Protein 9LXG (pdb70)

Nearest PDB structures (foldseek):
  4p3w-assembly2_B  TM=9.811E-01  e=7.006E-18  Homo sapiens
  2w0p-assembly1_A  TM=9.827E-01  e=1.745E-17  Homo sapiens
  4p3w-assembly5_D  TM=9.848E-01  e=2.227E-17  Homo sapiens
  4p3w-assembly4_F  TM=9.774E-01  e=3.850E-17  Homo sapiens
  2j3s-assembly1_A  TM=9.435E-01  e=1.236E-15  Homo sapiens

Solvent-accessible surface area: 6160 Å² total; per-residue (Å²): 222,36,33,2,120,94,2,127,22,19,23,92,0,15,112,183,10,68,7,35,65,92,7,102,3,24,0,85,7,136,116,30,21,46,20,18,0,12,0,9,1,50,0,45,22,112,4,105,25,64,45,90,80,62,211,111,40,4,2,2,1,28,2,32,2,125,88,49,28,95,0,62,0,16,0,60,3,81,125,67,82,3,65,116,11,72,27,95,0,70,8,57,74,78,94,123,127,131,73,119,15,113,53,71,50,141,2,174,160

Sequence (109 aa):
MGGAHKVRAGGPGLERAEAGVPAEFSIWTREAGAGGLAIAVEGPSKAEISFEDRKDGSCGVAYVVQEPGDYEVSVKFNEEHIPDSPFVVPVASPSGARIKAINTFFAKN

GO terms:
  GO:0005515 protein binding (F, IPI)
  GO:0016479 negative regulation of transcription by RNA polymerase I (P, IDA)
  GO:0005730 nucleolus (C, IMP)
  GO:0043066 negative regulation of apoptotic process (P, IMP)
  GO:1900026 positive regulation of substrate adhesion-dependent cell spreading (P, IMP)
  GO:2001046 positive regulation of integrin-mediated signaling pathway (P, IMP)
  GO:0090042 tubulin deacetylation (P, IMP)
  GO:0031523 Myb complex (C, IDA)
  GO:0090307 mitotic spindle assembly (P, IDA)
  GO:0005911 ce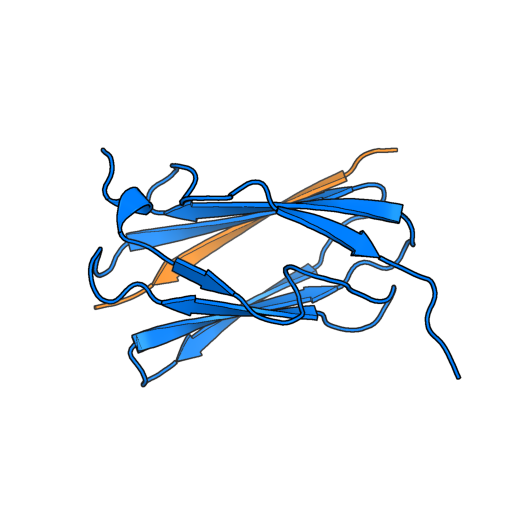ll-cell junction (C, IDA)
  GO:0044319 wound healing, spreading of cells (P, IDA)
  GO:0030334 regulation of cell migration (P, IDA)
  GO:0060271 cilium assembly (P, IMP)
  GO:0051020 GTPase binding (F, IPI)
  GO:0001664 G protein-coupled receptor binding (F, IPI)
  GO:0019900 kinase binding (F, IPI)
  GO:0005737 cytoplasm (C, IDA)
  GO:0005576 extracellular region (C, TAS)
  GO:0005829 cytosol (C, TAS)
  GO:0051015 actin filament binding (F, IDA)

Secondary structure (DS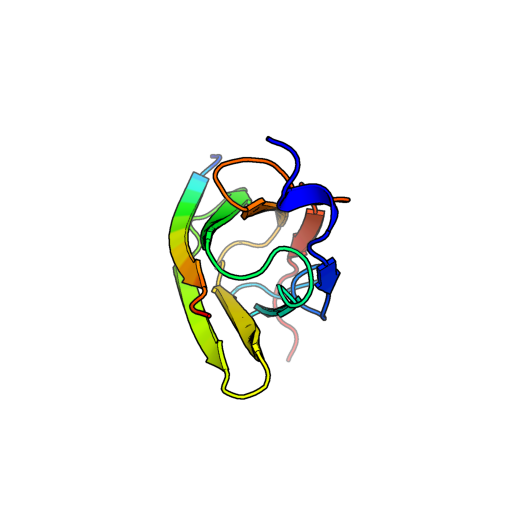SP, 8-state):
--GGGG-EEESGGGT-EETTS-EEEEEE-TTT-SEEEEEEEEESS--EEEEEE-TTSEEEEEEE--S-EEEEEEEEETTEEPTTPSEEEEEE----/--EEEEEEEEE--

Foldseek 3Di:
DCLLQVKDKDDQLLEEAAAQDKRKIKIASVRSPDFDKDKDKDWDFDKDWDWACDPVRMIMIIIHHHDFDKIFMFIDGNRHGYPPPRRIYGYHHDDD/DDDDDDDDDDDDD

B-factor: mean 38.53, std 17.65, range [14.25, 105.99]

Structure (mmCIF, N/CA/C/O backbone):
data_9LXG
#
_entry.id   9LXG
#
_cell.length_a   78.040
_cell.length_b   78.040
_cell.length_c   32.360
_cell.angle_alpha   90.000
_cell.angle_beta   90.000
_cell.angle_gamma   120.000
#
_symmetry.space_group_name_H-M   'P 31 1 2'
#
loop_
_entity.id
_entity.type
_entity.pdbx_description
1 polymer Filamin-A
2 polymer 'La-related protein 4'
3 water water
#
loop_
_atom_site.group_PDB
_atom_site.id
_atom_site.type_symbol
_atom_site.label_atom_id
_atom_site.label_alt_id
_atom_site.label_comp_id
_atom_site.label_asym_id
_atom_site.label_entity_id
_atom_site.label_seq_id
_atom_site.pdbx_PDB_ins_code
_atom_site.Cartn_x
_atom_site.Cartn_y
_atom_site.Cartn_z
_atom_site.occupancy
_atom_site.B_iso_or_equiv
_atom_site.auth_seq_id
_atom_site.auth_comp_id
_atom_site.auth_asym_id
_atom_site.auth_atom_id
_atom_site.pdbx_PDB_model_num
ATOM 1 N N . MET A 1 1 ? -24.67000 11.76200 -5.26300 1.000 48.47676 0 MET A N 1
ATOM 2 C CA . MET A 1 1 ? -24.89100 12.60300 -4.09100 1.000 50.70971 0 MET A CA 1
ATOM 3 C C . MET A 1 1 ? -24.59000 11.80400 -2.85700 1.000 47.12825 0 MET A C 1
ATOM 4 O O . MET A 1 1 ? -24.94000 10.63100 -2.77300 1.000 45.61493 0 MET A O 1
ATOM 9 N N . GLY A 1 2 ? -23.94900 12.43800 -1.88700 1.000 43.00421 1 GLY A N 1
ATOM 10 C CA . GLY A 1 2 ? -23.62300 11.75200 -0.66400 1.000 37.46951 1 GLY A CA 1
ATOM 11 C C . GLY A 1 2 ? -22.29000 11.05600 -0.67400 1.000 37.99498 1 GLY A C 1
ATOM 12 O O . GLY A 1 2 ? -21.98300 10.34300 0.28600 1.000 42.35151 1 GLY A O 1
ATOM 13 N N . GLY A 1 3 ? -21.49000 11.22800 -1.73000 1.000 36.38682 2 GLY A N 1
ATOM 14 C CA . GLY A 1 3 ? -20.10400 10.79400 -1.65800 1.000 34.85983 2 GLY A CA 1
ATOM 15 C C . GLY A 1 3 ? -19.38700 11.42000 -0.47900 1.000 37.94555 2 GLY A C 1
ATOM 16 O O . GLY A 1 3 ? -18.61500 10.75300 0.21500 1.000 40.39958 2 GLY A O 1
ATOM 17 N N . ALA A 1 4 ? -19.69100 12.69900 -0.20300 1.000 33.33690 3 ALA A N 1
ATOM 18 C CA . ALA A 1 4 ? -19.00600 13.46300 0.83200 1.000 29.87535 3 ALA A CA 1
ATOM 19 C C . ALA A 1 4 ? -19.15400 12.83500 2.20900 1.000 33.97436 3 ALA A C 1
ATOM 20 O O . ALA A 1 4 ? -18.29600 13.03200 3.07700 1.000 37.05796 3 ALA A O 1
ATOM 22 N N . HIS A 1 5 ? -20.23400 12.09100 2.43900 1.000 33.99458 4 HIS A N 1
ATOM 23 C CA . HIS A 1 5 ? -20.47000 11.51300 3.74900 1.000 34.75200 4 HIS A CA 1
ATOM 24 C C . HIS A 1 5 ? -19.36000 10.54700 4.16700 1.000 38.62286 4 HIS A C 1
ATOM 25 O O . HIS A 1 5 ? -19.19200 10.28800 5.36500 1.000 37.03117 4 HIS A O 1
ATOM 32 N N . LYS A 1 6 ? -18.57000 10.03800 3.22200 1.000 36.49122 5 LYS A N 1
ATOM 33 C CA . LYS A 1 6 ? -17.51900 9.09100 3.55900 1.000 42.92914 5 LYS A CA 1
ATOM 34 C C . LYS A 1 6 ? -16.16600 9.76000 3.72500 1.000 40.86770 5 LYS A C 1
ATOM 35 O O . LYS A 1 6 ? -15.17400 9.06700 3.97100 1.000 44.58094 5 LYS A O 1
ATOM 41 N N . VAL A 1 7 ? -16.11500 11.08600 3.59500 1.000 38.45674 6 VAL A N 1
ATOM 42 C CA . VAL A 1 7 ? -14.89300 11.88200 3.66400 1.000 38.40623 6 VAL A CA 1
ATOM 43 C C . VAL A 1 7 ? -14.72900 12.40700 5.08300 1.000 39.68284 6 VAL A C 1
ATOM 44 O O . VAL A 1 7 ? -15.70600 12.80500 5.72600 1.000 38.05521 6 VAL A O 1
ATOM 48 N N . ARG A 1 8 ? -13.49200 12.40800 5.57200 1.000 39.51147 7 ARG A N 1
ATOM 49 C CA . ARG A 1 8 ? -13.17000 12.82000 6.92800 1.000 39.76059 7 ARG A CA 1
ATOM 50 C C . ARG A 1 8 ? -12.08600 13.89200 6.89100 1.000 39.96604 7 ARG A C 1
ATOM 51 O O . ARG A 1 8 ? -11.27400 13.95500 5.96100 1.000 40.75002 7 ARG A O 1
ATOM 59 N N . ALA A 1 9 ? -12.08500 14.74800 7.90600 1.000 36.50589 8 ALA A N 1
ATOM 60 C CA . ALA A 1 9 ? -11.17700 15.8840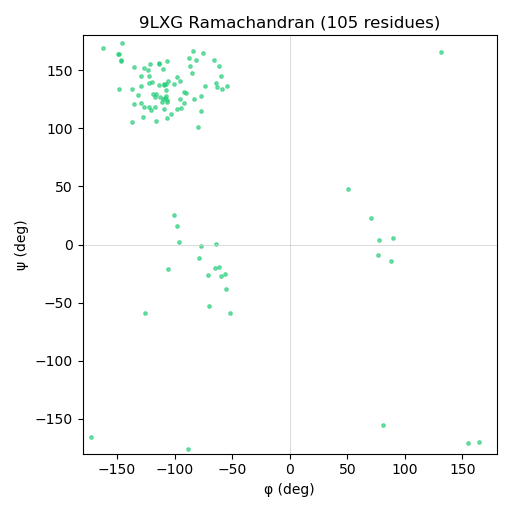0 7.93900 1.000 36.98561 8 ALA A CA 1
ATOM 61 C C . ALA A 1 9 ? -10.81400 16.20600 9.37800 1.000 35.49794 8 ALA A C 1
ATOM 62 O O . ALA A 1 9 ? -11.68500 16.25800 10.24500 1.000 34.26429 8 ALA A O 1
ATOM 64 N N . GLY A 1 10 ? -9.52500 16.42000 9.62600 1.000 36.69037 9 GLY A N 1
ATOM 65 C CA . GLY A 1 10 ? -9.11200 16.80900 10.95900 1.000 37.64848 9 GLY A CA 1
ATOM 66 C C . GLY A 1 10 ? -7.72600 17.41200 10.94500 1.000 33.47104 9 GLY A C 1
ATOM 67 O O . GLY A 1 10 ? -6.99000 17.34200 9.96100 1.000 32.71322 9 GLY A O 1
ATOM 68 N N . GLY A 1 11 ? -7.37700 17.99700 12.07700 1.000 31.75028 10 GLY A N 1
ATOM 69 C CA . GLY A 1 11 ? -6.09400 18.61100 12.25200 1.000 31.40282 10 GLY A CA 1
ATOM 70 C C . GLY A 1 11 ? -6.23700 19.99600 12.83700 1.000 31.85016 10 GLY A C 1
ATOM 71 O O . GLY A 1 11 ? -7.32600 20.59500 12.85200 1.000 26.04429 10 GLY A O 1
ATOM 72 N N . PRO A 1 12 ? -5.11400 20.53200 13.32300 1.000 31.66626 11 PRO A N 1
ATOM 73 C CA . PRO A 1 12 ? -5.15200 21.76200 14.12600 1.000 28.59640 11 PRO A CA 1
ATOM 74 C C . PRO A 1 12 ? -5.82200 22.93000 13.43700 1.000 28.61231 11 PRO A C 1
ATOM 75 O O . PRO A 1 12 ? -6.34100 23.81800 14.12800 1.000 26.94547 11 PRO A O 1
ATOM 79 N N . GLY A 1 13 ? -5.84800 22.96100 12.10000 1.000 26.83767 12 GLY A N 1
ATOM 80 C CA . GLY A 1 13 ? -6.44700 24.09300 11.40800 1.000 24.27797 12 GLY A CA 1
ATOM 81 C C . GLY A 1 13 ? -7.95700 24.09100 11.34900 1.000 27.01396 12 GLY A C 1
ATOM 82 O O . GLY A 1 13 ? -8.55900 25.10100 10.95700 1.000 25.14789 12 GLY A O 1
ATOM 83 N N . LEU A 1 14 ? -8.58200 22.97200 11.70900 1.000 29.25444 13 LEU A N 1
ATOM 84 C CA . LEU A 1 14 ? -10.01800 22.90800 11.92300 1.000 31.36822 13 LEU A CA 1
ATOM 85 C C . LEU A 1 14 ? -10.38200 23.01200 13.39500 1.000 36.06849 13 LEU A C 1
ATOM 86 O O . LEU A 1 14 ? -11.49600 22.62900 13.77100 1.000 37.09746 13 LEU A O 1
ATOM 91 N N . GLU A 1 15 ? -9.45600 23.46700 14.24500 1.000 31.96696 14 GLU A N 1
ATOM 92 C CA . GLU A 1 15 ? -9.73100 23.59400 15.67200 1.000 32.22182 14 GLU A CA 1
ATOM 93 C C . GLU A 1 15 ? -9.42600 25.00600 16.14200 1.000 32.49806 14 GLU A C 1
ATOM 94 O O . GLU A 1 15 ? -10.30500 25.69400 16.66700 1.000 30.89530 14 GLU A O 1
ATOM 100 N N . ARG A 1 16 ? -8.18100 25.44000 15.96700 1.000 31.05255 15 ARG A N 1
ATOM 101 C CA . ARG A 1 16 ? -7.79400 26.78900 16.33700 1.000 29.41865 15 ARG A CA 1
ATOM 102 C C . ARG A 1 16 ? -6.74000 27.27300 15.36000 1.000 30.40341 15 ARG A C 1
ATOM 103 O O . ARG A 1 16 ? -6.06000 26.48400 14.69900 1.000 32.95626 15 ARG A O 1
ATOM 111 N N . ALA A 1 17 ? -6.61300 28.59100 15.27200 1.000 29.92013 16 ALA A N 1
ATOM 112 C CA . ALA A 1 17 ? -5.67000 29.19600 14.35000 1.000 26.84917 16 ALA A CA 1
ATOM 113 C C . ALA A 1 17 ? -5.18200 30.50700 14.95600 1.000 26.49914 16 ALA A C 1
ATOM 114 O O . ALA A 1 17 ? -5.76800 31.03100 15.90300 1.000 24.78256 16 ALA A O 1
ATOM 116 N N . GLU A 1 18 ? -4.08700 31.02500 14.42000 1.000 31.83364 17 GLU A N 1
ATOM 117 C CA . GLU A 1 18 ? -3.59600 32.33600 14.81500 1.000 29.29510 17 GLU A CA 1
ATOM 118 C C . GLU A 1 18 ? -3.51700 33.19700 13.57800 1.000 27.95983 17 GLU A C 1
ATOM 119 O O . GLU A 1 18 ? -3.19500 32.69600 12.49400 1.000 27.02835 17 GLU A O 1
ATOM 125 N N . ALA A 1 19 ? -3.80700 34.48800 13.74900 1.000 25.43550 18 ALA A N 1
ATOM 126 C CA . ALA A 1 19 ? -3.83200 35.40300 12.61800 1.000 25.36575 18 ALA A CA 1
ATOM 127 C C . ALA A 1 19 ? -2.43400 35.51000 12.02600 1.000 23.83193 18 ALA A C 1
ATOM 128 O O . ALA A 1 19 ? -1.44000 35.55400 12.75000 1.000 20.60858 18 ALA A O 1
ATOM 130 N N . GLY A 1 20 ? -2.35800 35.52400 10.69400 1.000 25.87269 19 GLY A N 1
ATOM 131 C CA . GLY A 1 20 ? -1.08900 35.59400 10.00800 1.000 20.28280 19 GLY A CA 1
ATOM 132 C C . GLY A 1 20 ? -0.28800 34.30200 9.97200 1.000 21.99468 19 GLY A C 1
ATOM 133 O O . GLY A 1 20 ? 0.72100 34.23800 9.26000 1.000 22.07691 19 GLY A O 1
ATOM 134 N N . VAL A 1 21 ? -0.69100 33.27600 10.69900 1.000 20.43346 20 VAL A N 1
ATOM 135 C CA . VAL A 1 21 ? 0.06500 32.03300 10.81200 1.000 25.61767 20 VAL A CA 1
ATOM 136 C C . VAL A 1 21 ? -0.65800 30.94200 10.03000 1.000 23.13628 20 VAL A C 1
ATOM 137 O O . VAL A 1 21 ? -1.88500 30.80200 10.18300 1.000 21.48883 20 VAL A O 1
ATOM 141 N N . PRO A 1 22 ? 0.03700 30.15500 9.20800 1.000 26.31420 21 PRO A N 1
ATOM 142 C CA . PRO A 1 22 ? -0.65700 29.14100 8.41300 1.000 20.41089 21 PRO A CA 1
ATOM 143 C C . PRO A 1 22 ? -1.31700 28.10500 9.30900 1.000 26.46726 21 PRO A C 1
ATOM 144 O O . PRO A 1 22 ? -0.74400 27.64900 10.30300 1.000 27.35998 21 PRO A O 1
ATOM 148 N N . ALA A 1 23 ? -2.55800 27.76600 8.97400 1.000 26.85237 22 ALA A N 1
ATOM 149 C CA . ALA A 1 23 ? -3.30900 26.71600 9.65300 1.000 28.00828 22 ALA A CA 1
ATOM 150 C C . ALA A 1 23 ? -3.49500 25.53300 8.71800 1.000 27.43038 22 ALA A C 1
ATOM 151 O O . ALA A 1 23 ? -4.05500 25.67800 7.62100 1.000 27.49459 22 ALA A O 1
ATOM 153 N N . GLU A 1 24 ? -3.02500 24.37800 9.17300 1.000 25.92913 23 GLU A N 1
ATOM 154 C CA . GLU A 1 24 ? -2.96700 23.13900 8.41800 1.000 28.38499 23 GLU A CA 1
ATOM 155 C C . GLU A 1 24 ? -4.01000 22.16100 8.93600 1.000 28.96635 23 GLU A C 1
ATOM 156 O O . GLU A 1 24 ? -4.21900 22.06700 10.14600 1.000 28.08292 23 GLU A O 1
ATOM 162 N N . PHE A 1 25 ? -4.69100 21.46600 8.02300 1.000 23.16246 24 PHE A N 1
ATOM 163 C CA . PHE A 1 25 ? -5.46300 20.29900 8.41400 1.000 29.42905 24 PHE A CA 1
ATOM 164 C C . PHE A 1 25 ? -5.41200 19.28000 7.28400 1.000 25.89463 24 PHE A C 1
ATOM 165 O O . PHE A 1 25 ? -4.91400 19.55400 6.19200 1.000 27.1694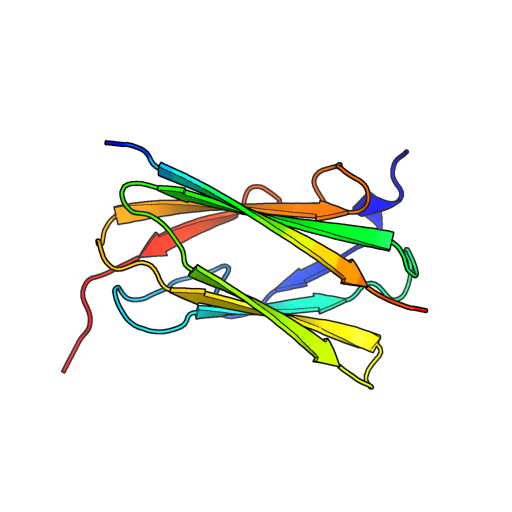5 24 PHE A O 1
ATOM 173 N N . SER A 1 26 ? -5.96100 18.10100 7.53500 1.000 26.20242 25 SER A N 1
ATOM 174 C CA . SER A 1 26 ? -5.88500 17.02300 6.56200 1.000 29.65086 25 SER A CA 1
ATOM 175 C C . SER A 1 26 ? -7.28500 16.58100 6.17800 1.000 30.55021 25 SER A C 1
ATOM 176 O O . SER A 1 26 ? -8.24200 16.78100 6.93000 1.000 30.61045 25 SER A O 1
ATOM 179 N N . ILE A 1 27 ? -7.39300 16.00000 4.98800 1.000 33.23497 26 ILE A N 1
ATOM 180 C CA . ILE A 1 27 ? -8.64100 15.45400 4.45700 1.000 36.54473 26 ILE A CA 1
ATOM 181 C C . ILE A 1 27 ? -8.33000 14.08500 3.85500 1.000 40.41214 26 ILE A C 1
ATOM 182 O O . ILE A 1 27 ? -7.48100 13.97100 2.96400 1.000 37.02703 26 ILE A O 1
ATOM 187 N N . TRP A 1 28 ? -8.98100 13.04500 4.35600 1.000 44.60988 27 TRP A N 1
ATOM 188 C CA . TRP A 1 28 ? -8.71800 11.68300 3.90500 1.000 42.68395 27 TRP A CA 1
ATOM 189 C C . TRP A 1 28 ? -9.89000 11.24800 3.04000 1.000 46.48397 27 TRP A C 1
ATOM 190 O O . TRP A 1 28 ? -11.00100 11.04800 3.53500 1.000 47.21444 27 TRP A O 1
ATOM 201 N N . THR A 1 29 ? -9.64800 11.15000 1.73700 1.000 54.37084 28 THR A N 1
ATOM 202 C CA . THR A 1 29 ? -10.67300 10.80800 0.76000 1.000 56.67883 28 THR A CA 1
ATOM 203 C C . THR A 1 29 ? -10.59700 9.34800 0.33800 1.000 65.63412 28 THR A C 1
ATOM 204 O O . THR A 1 29 ? -11.02600 9.00700 -0.77000 1.000 66.16035 28 THR A O 1
ATOM 208 N N . ARG A 1 30 ? -10.05300 8.48200 1.20100 1.000 69.70601 29 ARG A N 1
ATOM 209 C CA . ARG A 1 30 ? -9.87700 7.07500 0.85500 1.000 75.30068 29 ARG A CA 1
ATOM 210 C C . ARG A 1 30 ? -11.17400 6.46500 0.35400 1.000 74.76196 29 ARG A C 1
ATOM 211 O O . ARG A 1 30 ? -11.25300 5.97700 -0.77600 1.000 77.89127 29 ARG A O 1
ATOM 219 N N . GLU A 1 31 ? -12.20900 6.50100 1.18800 1.000 78.41246 30 GLU A N 1
ATOM 220 C CA . GLU A 1 31 ? -13.43800 5.79200 0.85300 1.000 79.26447 30 GLU A CA 1
ATOM 221 C C . GLU A 1 31 ? -14.17500 6.46000 -0.30400 1.000 74.93106 30 GLU A C 1
ATOM 222 O O . GLU A 1 31 ? -14.50300 5.80200 -1.29500 1.000 75.01470 30 GLU A O 1
ATOM 228 N N . ALA A 1 32 ? -14.44300 7.76700 -0.21200 1.000 71.86060 31 ALA A N 1
ATOM 229 C CA . ALA A 1 32 ? -15.16100 8.41600 -1.30700 1.000 64.81663 31 ALA A CA 1
ATOM 230 C C . ALA A 1 32 ? -14.36100 8.41500 -2.59900 1.000 59.59516 31 ALA A C 1
ATOM 231 O O . ALA A 1 32 ? -14.95200 8.55200 -3.67400 1.000 58.75707 31 ALA A O 1
ATOM 233 N N . GLY A 1 33 ? -13.04300 8.23400 -2.52100 1.000 62.54897 32 GLY A N 1
ATOM 234 C CA . GLY A 1 33 ? -12.23000 8.18700 -3.71900 1.000 60.05018 32 GLY A CA 1
ATOM 235 C C . GLY A 1 33 ? -11.91700 9.58700 -4.21900 1.000 62.60447 32 GLY A C 1
ATOM 236 O O . GLY A 1 33 ? -11.92800 10.56000 -3.46300 1.000 56.98722 32 GLY A O 1
ATOM 237 N N . ALA A 1 34 ? -11.64600 9.68700 -5.51700 1.000 65.48921 33 ALA A N 1
ATOM 238 C CA . ALA A 1 34 ? -11.31200 10.97400 -6.09900 1.000 58.01106 33 ALA A CA 1
ATOM 239 C C . ALA A 1 34 ? -12.55500 11.84400 -6.25400 1.000 56.08003 33 ALA A C 1
ATOM 240 O O . ALA A 1 34 ? -13.69600 11.38000 -6.15800 1.000 59.16300 33 ALA A O 1
ATOM 242 N N . GLY A 1 35 ? -12.31400 13.13100 -6.47400 1.000 47.44063 34 GLY A N 1
ATOM 243 C CA . GLY A 1 35 ? -13.39400 14.06900 -6.69000 1.000 51.99770 34 GLY A CA 1
ATOM 244 C C . GLY A 1 35 ? -12.91000 15.49900 -6.53200 1.000 47.94407 34 GLY A C 1
ATOM 245 O O . GLY A 1 35 ? -11.71000 15.77100 -6.43400 1.000 47.57390 34 GLY A O 1
ATOM 246 N N . GLY A 1 36 ? -13.88900 16.40500 -6.50500 1.000 43.21999 35 GLY A N 1
ATOM 247 C CA . GLY A 1 36 ? -13.63800 17.81700 -6.36500 1.000 33.92146 35 GLY A CA 1
ATOM 248 C C . GLY A 1 36 ? -13.72400 18.25600 -4.92000 1.000 39.93223 35 GLY A C 1
ATOM 249 O O . GLY A 1 36 ? -14.77700 18.14200 -4.28000 1.000 33.97992 35 GLY A O 1
ATOM 250 N N . LEU A 1 37 ? -12.60200 18.75000 -4.39900 1.000 41.91593 36 LEU A N 1
ATOM 251 C CA . LEU A 1 37 ? -12.54000 19.33900 -3.07300 1.000 36.19294 36 LEU A CA 1
ATOM 252 C C . LEU A 1 37 ? -12.62500 20.84600 -3.23800 1.000 35.20922 36 LEU A C 1
ATOM 253 O O . LEU A 1 37 ? -11.76800 21.44400 -3.89400 1.000 37.24546 36 LEU A O 1
ATOM 258 N N . ALA A 1 38 ? -13.68300 21.44600 -2.70100 1.000 30.52493 37 ALA A N 1
ATOM 259 C CA . ALA A 1 38 ? -13.78800 22.89100 -2.57200 1.000 26.09959 37 ALA A CA 1
ATOM 260 C C . ALA A 1 38 ? -13.68700 23.25100 -1.09900 1.000 25.53804 37 ALA A C 1
ATOM 261 O O . ALA A 1 38 ? -14.42300 22.71000 -0.27100 1.000 26.69398 37 ALA A O 1
ATOM 263 N N . ILE A 1 39 ? -12.76000 24.13500 -0.77300 1.000 23.93974 38 ILE A N 1
ATOM 264 C CA . ILE A 1 39 ? -12.59700 24.64700 0.58100 1.000 24.54523 38 ILE A CA 1
ATOM 265 C C . ILE A 1 39 ? -13.04000 26.09700 0.59200 1.000 26.48604 38 ILE A C 1
ATOM 266 O O . ILE A 1 39 ? -12.78900 26.83800 -0.36500 1.000 23.65343 38 ILE A O 1
ATOM 271 N N . ALA A 1 40 ? -13.75800 26.47800 1.64500 1.000 22.59723 39 ALA A N 1
ATOM 272 C CA . ALA A 1 40 ? -14.16100 27.84800 1.86700 1.000 21.88635 39 ALA A CA 1
ATOM 273 C C . ALA A 1 40 ? -13.76500 28.20500 3.28200 1.000 27.30185 39 ALA A C 1
ATOM 274 O O . ALA A 1 40 ? -13.92300 27.38600 4.20200 1.000 24.14020 39 ALA A O 1
ATOM 276 N N . VAL A 1 41 ? -13.20700 29.41100 3.43000 1.000 27.69541 40 VAL A N 1
ATOM 277 C CA . VAL A 1 41 ? -13.05900 30.08200 4.71600 1.000 28.61400 40 VAL A CA 1
ATOM 278 C C . VAL A 1 41 ? -13.88100 31.35700 4.66900 1.000 26.62616 40 VAL A C 1
ATOM 279 O O . VAL A 1 41 ? -13.70300 32.18100 3.76400 1.000 23.35823 40 VAL A O 1
ATOM 283 N N . GLU A 1 42 ? -14.76000 31.52300 5.65400 1.000 26.82871 41 GLU A N 1
ATOM 284 C CA . GLU A 1 42 ? -15.66000 32.65600 5.75100 1.000 23.11517 41 GLU A CA 1
ATOM 285 C C . GLU A 1 42 ? -15.41300 33.35800 7.07200 1.000 23.14678 41 GLU A C 1
ATOM 286 O O . GLU A 1 42 ? -15.60600 32.76500 8.13200 1.000 28.47799 41 GLU A O 1
ATOM 292 N N . GLY A 1 43 ? -15.01000 34.61300 7.02000 1.000 19.76922 42 GLY A N 1
ATOM 293 C CA . GLY A 1 43 ? -14.74900 35.34800 8.22800 1.000 23.77442 42 GLY A CA 1
ATOM 294 C C . GLY A 1 43 ? -14.46200 36.81300 7.96100 1.000 26.59892 42 GLY A C 1
ATOM 295 O O . GLY A 1 43 ? -14.72500 37.34200 6.87400 1.000 24.12027 42 GLY A O 1
ATOM 296 N N . PRO A 1 44 ? -13.91800 37.51300 8.95700 1.000 23.24652 43 PRO A N 1
ATOM 297 C CA . PRO A 1 44 ? -13.74700 38.95900 8.79500 1.000 26.21687 43 PRO A CA 1
ATOM 298 C C . PRO A 1 44 ? -12.56600 39.37200 7.90000 1.000 29.33772 43 PRO A C 1
ATOM 299 O O . PRO A 1 44 ? -12.40600 40.57700 7.66300 1.000 28.76369 43 PRO A O 1
ATOM 303 N N . SER A 1 45 ? -11.76300 38.44400 7.35200 1.000 18.79550 44 SER A N 1
ATOM 304 C CA . SER A 1 45 ? -10.75600 38.81600 6.36100 1.000 22.64998 44 SER A CA 1
ATOM 305 C C . SER A 1 45 ? -10.55400 37.68100 5.36600 1.000 27.56813 44 SER A C 1
ATOM 306 O O . SER A 1 45 ? -10.90700 36.53200 5.61800 1.000 24.35358 44 SER A O 1
ATOM 309 N N . LYS A 1 46 ? -9.93800 38.00800 4.24700 1.000 23.42679 45 LYS A N 1
ATOM 310 C CA . LYS A 1 46 ? -9.79600 37.06200 3.14500 1.000 22.43377 45 LYS A CA 1
ATOM 311 C C . LYS A 1 46 ? -8.70500 36.02100 3.40500 1.000 24.18214 45 LYS A C 1
ATOM 312 O O . LYS A 1 46 ? -7.56000 36.36800 3.70100 1.000 25.54910 45 LYS A O 1
ATOM 318 N N . ALA A 1 47 ? -9.05600 34.74600 3.25300 1.000 31.11827 46 ALA A N 1
ATOM 319 C CA . ALA A 1 47 ? -8.11200 33.64500 3.40800 1.000 25.76628 46 ALA A CA 1
ATOM 320 C C . ALA A 1 47 ? -7.34400 33.37200 2.11900 1.000 25.11628 46 ALA A C 1
ATOM 321 O O . ALA A 1 47 ? -7.86300 33.53200 1.00300 1.000 24.14426 46 ALA A O 1
ATOM 323 N N . GLU A 1 48 ? -6.09600 32.94000 2.28900 1.000 20.97090 47 GLU A N 1
ATOM 324 C CA . GLU A 1 48 ? -5.29000 32.37600 1.20600 1.000 19.62761 47 GLU A CA 1
ATOM 325 C C . GLU A 1 48 ? -5.22900 30.89200 1.45000 1.000 20.14914 47 GLU A C 1
ATOM 326 O O . GLU A 1 48 ? -4.81900 30.46100 2.53800 1.000 21.18646 47 GLU A O 1
ATOM 332 N N . ILE A 1 49 ? -5.66900 30.11900 0.46700 1.000 18.10156 48 ILE A N 1
ATOM 333 C CA . ILE A 1 49 ? -5.85900 28.68800 0.61700 1.000 22.05481 48 ILE A CA 1
ATOM 334 C C . ILE A 1 49 ? -4.96700 27.93700 -0.36100 1.000 22.78597 48 ILE A C 1
ATOM 335 O O . ILE A 1 49 ? -5.01000 28.17600 -1.57900 1.000 18.24103 48 ILE A O 1
ATOM 340 N N . SER A 1 50 ? -4.22500 26.97500 0.18000 1.000 18.40065 49 SER A N 1
ATOM 341 C CA . SER A 1 50 ? -3.30100 26.13900 -0.55100 1.000 23.02936 49 SER A CA 1
ATOM 342 C C . SER A 1 50 ? -3.65600 24.67100 -0.35500 1.000 22.28788 49 SER A C 1
ATOM 343 O O . SER A 1 50 ? -4.18500 24.28600 0.68500 1.000 20.96534 49 SER A O 1
ATOM 346 N N . PHE A 1 51 ? -3.35100 23.84600 -1.36000 1.000 30.86582 50 PHE A N 1
ATOM 347 C CA . PHE A 1 51 ? -3.56300 22.40200 -1.29500 1.000 34.64431 50 PHE A CA 1
ATOM 348 C C . PHE A 1 51 ? -2.24000 21.65900 -1.29800 1.000 30.01110 50 PHE A C 1
ATOM 349 O O . PHE A 1 51 ? -1.23000 22.18100 -1.78300 1.000 36.20959 50 PHE A O 1
ATOM 357 N N . GLU A 1 52 ? -2.25900 20.43700 -0.75500 1.000 30.80997 51 GLU A N 1
ATOM 358 C CA . GLU A 1 52 ? -1.11900 19.51800 -0.85200 1.000 36.53202 51 GLU A CA 1
ATOM 359 C C . GLU A 1 52 ? -1.61700 18.11000 -1.16300 1.000 43.92893 51 GLU A C 1
ATOM 360 O O . GLU A 1 52 ? -2.13500 17.42000 -0.27500 1.000 37.54419 51 GLU A O 1
ATOM 366 N N . ASP A 1 53 ? -1.42800 17.67400 -2.41000 1.000 50.63777 52 ASP A N 1
ATOM 367 C CA . ASP A 1 53 ? -1.84200 16.34000 -2.85500 1.000 58.12739 52 ASP A CA 1
ATOM 368 C C . ASP A 1 53 ? -0.80100 15.33200 -2.38500 1.000 59.48021 52 ASP A C 1
ATOM 369 O O . ASP A 1 53 ? 0.26800 15.19200 -2.98300 1.000 62.51495 52 ASP A O 1
ATOM 374 N N . ARG A 1 54 ? -1.10400 14.62400 -1.31000 1.000 56.28960 53 ARG A N 1
ATOM 375 C CA . ARG A 1 54 ? -0.12500 13.74100 -0.70100 1.000 59.16735 53 ARG A CA 1
ATOM 376 C C . ARG A 1 54 ? -0.14000 12.37000 -1.36300 1.000 69.54834 53 ARG A C 1
ATOM 377 O O . ARG A 1 54 ? -1.15600 11.93300 -1.91100 1.000 66.97475 53 ARG A O 1
ATOM 385 N N . LYS A 1 55 ? 1.01000 11.69100 -1.30700 1.000 72.58847 54 LYS A N 1
ATOM 386 C CA . LYS A 1 55 ? 1.09700 10.32900 -1.82700 1.000 84.79450 54 LYS A CA 1
ATOM 387 C C . LYS A 1 55 ? 0.34000 9.33700 -0.95300 1.000 87.37587 54 LYS A C 1
ATOM 388 O O . LYS A 1 55 ? -0.12700 8.31100 -1.45900 1.000 85.45025 54 LYS A O 1
ATOM 394 N N . ASP A 1 56 ? 0.18700 9.64300 0.34000 1.000 99.38615 55 ASP A N 1
ATOM 395 C CA . ASP A 1 56 ? -0.53800 8.81300 1.29700 1.000 95.66393 55 ASP A CA 1
ATOM 396 C C . ASP A 1 56 ? -2.02700 8.69000 0.98200 1.000 92.93455 55 ASP A C 1
ATOM 397 O O . ASP A 1 56 ? -2.73600 8.01000 1.73200 1.000 95.92736 55 ASP A O 1
ATOM 402 N N . GLY A 1 57 ? -2.51600 9.31800 -0.08700 1.000 79.56928 56 GLY A N 1
ATOM 403 C CA . GLY A 1 57 ? -3.92900 9.33700 -0.39000 1.000 76.62861 56 GLY A CA 1
ATOM 404 C C . GLY A 1 57 ? -4.70300 10.46500 0.26200 1.000 66.94240 56 GLY A C 1
ATOM 405 O O . GLY A 1 57 ? -5.85000 10.72900 -0.13700 1.000 63.66875 56 GLY A O 1
ATOM 406 N N . SER A 1 58 ? -4.12300 11.13100 1.25000 1.000 59.53434 57 SER A N 1
ATOM 407 C CA . SER A 1 58 ? -4.76300 12.26600 1.88600 1.000 55.84060 57 SER A CA 1
ATOM 408 C C . SER A 1 58 ? -4.43200 13.55000 1.12800 1.000 47.73934 57 SER A C 1
ATOM 409 O O . SER A 1 58 ? -3.47800 13.62300 0.35400 1.000 48.61203 57 SER A O 1
ATOM 412 N N . CYS A 1 59 ? -5.25000 14.56400 1.34700 1.000 39.81938 58 CYS A N 1
ATOM 413 C CA . CYS A 1 59 ? -4.99700 15.88500 0.81100 1.000 37.71945 58 CYS A CA 1
ATOM 414 C C . CYS A 1 59 ? -4.71100 16.81800 1.98000 1.000 41.90675 58 CYS A C 1
ATOM 415 O O . CYS A 1 59 ? -5.37000 16.74100 3.02100 1.000 36.19193 58 CYS A O 1
ATOM 418 N N . GLY A 1 60 ? -3.71000 17.67600 1.81700 1.000 41.22549 59 GLY A N 1
ATOM 419 C CA . GLY A 1 60 ? -3.39400 18.69900 2.80400 1.000 34.52988 59 GLY A CA 1
ATOM 420 C C . GLY A 1 60 ? -3.98300 20.03000 2.42400 1.000 31.32844 59 GLY A C 1
ATOM 421 O O . GLY A 1 60 ? -4.06700 20.37700 1.24300 1.000 31.73177 59 GLY A O 1
ATOM 422 N N . VAL A 1 61 ? -4.42000 20.78900 3.43100 1.000 24.43288 60 VAL A N 1
ATOM 423 C CA . VAL A 1 61 ? -4.90700 22.14400 3.23400 1.000 27.98154 60 VAL A CA 1
ATOM 424 C C . VAL A 1 61 ? -4.24300 23.04800 4.25700 1.000 29.24064 60 VAL A C 1
ATOM 425 O O . VAL A 1 61 ? -4.27700 22.75900 5.45800 1.000 27.33535 60 VAL A O 1
ATOM 429 N N . ALA A 1 62 ? -3.66000 24.14500 3.78900 1.000 24.15124 61 ALA A N 1
ATOM 430 C CA . ALA A 1 62 ? -3.23500 25.21500 4.67900 1.000 22.78849 61 ALA A CA 1
ATOM 431 C C . ALA A 1 62 ? -3.91400 26.53400 4.28300 1.000 23.76835 61 ALA A C 1
ATOM 432 O O . ALA A 1 62 ? -4.06600 26.83400 3.09200 1.000 20.64060 61 ALA A O 1
ATOM 434 N N . TYR A 1 63 ? -4.34500 27.31600 5.28000 1.000 19.19212 62 TYR A N 1
ATOM 435 C CA . TYR A 1 63 ? -4.93600 28.62000 5.01500 1.000 21.37688 62 TYR A CA 1
ATOM 436 C C . TYR A 1 63 ? -4.37300 29.64600 5.98500 1.000 23.44789 62 TYR A C 1
ATOM 437 O O . TYR A 1 63 ? -3.96400 29.30300 7.09600 1.000 25.55506 62 TYR A O 1
ATOM 446 N N . VAL A 1 64 ? -4.36100 30.91200 5.55000 1.000 21.02443 63 VAL A N 1
ATOM 447 C CA . VAL A 1 64 ? -3.85800 32.03400 6.34000 1.000 22.51036 63 VAL A CA 1
ATOM 448 C C . VAL A 1 64 ? -4.91100 33.13500 6.34400 1.000 17.28744 63 VAL A C 1
ATOM 449 O O . VAL A 1 64 ? -5.29900 33.65100 5.29400 1.000 14.24994 63 VAL A O 1
ATOM 453 N N . VAL A 1 65 ? -5.35000 33.51400 7.50700 1.000 23.17971 64 VAL A N 1
ATOM 454 C CA . VAL A 1 65 ? -6.11100 34.74100 7.62200 1.000 21.15157 64 VAL A CA 1
ATOM 455 C C . VAL A 1 65 ? -5.25900 35.69900 8.42700 1.000 28.33721 64 VAL A C 1
ATOM 456 O O . VAL A 1 65 ? -4.35900 35.28400 9.17700 1.000 28.64534 64 VAL A O 1
ATOM 460 N N . GLN A 1 66 ? -5.51300 36.99700 8.23200 1.000 28.15085 65 GLN A N 1
ATOM 461 C CA . GLN A 1 66 ? -4.74800 38.03100 8.90300 1.000 29.78334 65 GLN A CA 1
ATOM 462 C C . GLN A 1 66 ? -5.51400 38.70500 10.03400 1.000 27.85098 65 GLN A C 1
ATOM 463 O O . GLN A 1 66 ? -4.88900 39.25100 10.94500 1.000 30.59710 65 GLN A O 1
ATOM 469 N N . GLU A 1 67 ? -6.82600 38.63900 10.03600 1.000 28.77695 66 GLU A N 1
ATOM 470 C CA . GLU A 1 67 ? -7.55500 39.33300 11.07400 1.000 27.46606 66 GLU A CA 1
ATOM 471 C C . GLU A 1 67 ? -8.12700 38.34000 12.06800 1.000 30.02789 66 GLU A C 1
ATOM 472 O O . GLU A 1 67 ? -8.81500 37.39100 11.65900 1.000 29.27589 66 GLU A O 1
ATOM 478 N N . PRO A 1 68 ? -7.87000 38.52800 13.36700 1.000 27.61885 67 PRO A N 1
ATOM 479 C CA . PRO A 1 68 ? -8.48300 37.66500 14.38100 1.000 32.84553 67 PRO A CA 1
ATOM 480 C C . PRO A 1 68 ? -9.99700 37.79200 14.33200 1.000 30.86855 67 PRO A C 1
ATOM 481 O O . PRO A 1 68 ? -10.54500 38.81500 13.92100 1.000 31.98344 67 PRO A O 1
ATOM 485 N N . GLY A 1 69 ? -10.67200 36.75100 14.76600 1.000 23.88676 68 GLY A N 1
ATOM 486 C CA . GLY A 1 69 ? -12.11500 36.70200 14.67500 1.000 22.11093 68 GLY A CA 1
ATOM 487 C C . GLY A 1 69 ? -12.58900 35.26100 14.63300 1.000 29.81871 68 GLY A C 1
ATOM 488 O O . GLY A 1 69 ? -11.81600 34.32500 14.83500 1.000 26.11178 68 GLY A O 1
ATOM 489 N N . ASP A 1 70 ? -13.88500 35.10400 14.35300 1.000 30.70803 69 ASP A N 1
ATOM 490 C CA . ASP A 1 70 ? -14.54300 33.80200 14.28800 1.000 24.23700 69 ASP A CA 1
ATOM 491 C C . ASP A 1 70 ? -14.74000 33.41300 12.82500 1.000 30.12122 69 ASP A C 1
ATOM 492 O O . ASP A 1 70 ? -15.53300 34.04600 12.12000 1.000 30.16352 69 ASP A O 1
ATOM 497 N N . TYR A 1 71 ? -14.04300 32.37000 12.35900 1.000 25.96984 70 TYR A N 1
ATOM 498 C CA . TYR A 1 71 ? -14.20700 31.94000 10.97600 1.000 24.98948 70 TYR A CA 1
ATOM 499 C C . TYR A 1 71 ? -14.92500 30.59800 10.90800 1.000 27.48720 70 TYR A C 1
ATOM 500 O O . TYR A 1 71 ? -14.83200 29.77000 11.82600 1.000 27.10479 70 TYR A O 1
ATOM 509 N N . GLU A 1 72 ? -15.64700 30.40300 9.80700 1.000 25.95828 71 GLU A N 1
ATOM 510 C CA . GLU A 1 72 ? -16.22200 29.12200 9.44300 1.000 24.38576 71 GLU A CA 1
ATOM 511 C C . GLU A 1 72 ? -15.43100 28.58300 8.26000 1.000 25.20623 71 GLU A C 1
ATOM 512 O O . GLU A 1 72 ? -15.25900 29.28500 7.25200 1.000 22.98744 71 GLU A O 1
ATOM 518 N N . VAL A 1 73 ? -14.93500 27.35300 8.39500 1.000 19.13351 72 VAL A N 1
ATOM 519 C CA . VAL A 1 73 ? -14.21500 26.65400 7.34300 1.000 18.06462 72 VAL A CA 1
ATOM 520 C C . VAL A 1 73 ? -15.07700 25.51800 6.81100 1.000 18.62030 72 VAL A C 1
ATOM 521 O O . VAL A 1 73 ? -15.41100 24.58400 7.55000 1.000 20.72403 72 VAL A O 1
ATOM 525 N N . SER A 1 74 ? -15.44100 25.59900 5.53100 1.000 17.88980 73 SER A N 1
ATOM 526 C CA . SER A 1 74 ? -16.28100 24.60700 4.86400 1.000 22.47133 73 SER A CA 1
ATOM 527 C C . SER A 1 74 ? -15.41900 23.67100 4.03700 1.000 26.32670 73 SER A C 1
ATOM 528 O O . SER A 1 74 ? -14.47800 24.11500 3.36300 1.000 27.17218 73 SER A O 1
ATOM 531 N N . VAL A 1 75 ? -15.74200 22.37600 4.08300 1.000 22.53512 74 VAL A N 1
ATOM 532 C CA . VAL A 1 75 ? -15.09700 21.39200 3.23100 1.000 25.29639 74 VAL A CA 1
ATOM 533 C C . VAL A 1 75 ? -16.17800 20.60600 2.51200 1.000 31.66378 74 VAL A C 1
ATOM 534 O O . VAL A 1 75 ? -16.89200 19.79500 3.13000 1.000 30.48747 74 VAL A O 1
ATOM 538 N N . LYS A 1 76 ? -16.28700 20.83800 1.20500 1.000 31.67752 75 LYS A N 1
ATOM 539 C CA . LYS A 1 76 ? -17.20600 20.15100 0.31500 1.000 30.00505 75 LYS A CA 1
ATOM 540 C C . LYS A 1 76 ? -16.44100 19.15900 -0.55200 1.000 31.31177 75 LYS A C 1
ATOM 541 O O . LYS A 1 76 ? -15.31400 19.43400 -0.99100 1.000 30.28233 75 LYS A O 1
ATOM 547 N N . PHE A 1 77 ? -17.05400 17.99900 -0.76900 1.000 30.87772 76 PHE A N 1
ATOM 548 C CA . PHE A 1 77 ? -16.57000 16.98000 -1.69000 1.000 31.83879 76 PHE A CA 1
ATOM 549 C C . PHE A 1 77 ? -17.64600 16.84300 -2.75800 1.000 33.81880 76 PHE A C 1
ATOM 550 O O . PHE A 1 77 ? -18.79900 16.54300 -2.43500 1.000 34.91819 76 PHE A O 1
ATOM 558 N N . ASN A 1 78 ? -17.29500 17.12700 -4.01100 1.000 32.06126 77 ASN A N 1
ATOM 559 C CA . ASN A 1 78 ? -18.29400 17.18400 -5.08500 1.000 38.92575 77 ASN A CA 1
ATOM 560 C C . ASN A 1 78 ? -19.47800 18.08200 -4.69400 1.000 35.35989 77 ASN A C 1
ATOM 561 O O . ASN A 1 78 ? -20.64800 17.71200 -4.82600 1.000 36.45970 77 ASN A O 1
ATOM 566 N N . GLU A 1 79 ? -19.14800 19.27600 -4.17800 1.000 36.54201 78 GLU A N 1
ATOM 567 C CA . GLU A 1 79 ? -20.11000 20.35700 -3.91000 1.000 40.69361 78 GLU A CA 1
ATOM 568 C C . GLU A 1 79 ? -21.03800 20.05900 -2.73500 1.000 39.47434 78 GLU A C 1
ATOM 569 O O . GLU A 1 79 ? -22.12000 20.62900 -2.63400 1.000 39.54476 78 GLU A O 1
ATOM 575 N N . GLU A 1 80 ? -20.64900 19.17700 -1.82100 1.000 37.22860 79 GLU A N 1
ATOM 576 C CA . GLU A 1 80 ? -21.53900 18.84700 -0.71800 1.000 35.22755 79 GLU A CA 1
ATOM 577 C C . GLU A 1 80 ? -20.74200 18.79600 0.56900 1.000 30.80980 79 GLU A C 1
ATOM 578 O O . GLU A 1 80 ? -19.65000 18.22400 0.59900 1.000 32.10630 79 GLU A O 1
ATOM 584 N N . HIS A 1 81 ? -21.27000 19.42400 1.61000 1.000 32.46914 80 HIS A N 1
ATOM 585 C CA . HIS A 1 81 ? -20.58900 19.43100 2.89300 1.000 31.04233 80 HIS A CA 1
ATOM 586 C C . HIS A 1 81 ? -20.28800 18.00800 3.32000 1.000 26.54356 80 HIS A C 1
ATOM 587 O O . HIS A 1 81 ? -21.11900 17.11000 3.16400 1.000 33.95530 80 HIS A O 1
ATOM 594 N N . ILE A 1 82 ? -19.07400 17.80200 3.81700 1.000 28.51651 81 ILE A N 1
ATOM 595 C CA . ILE A 1 82 ? -18.68600 16.54300 4.44500 1.000 31.52299 81 ILE A CA 1
ATOM 596 C C . ILE A 1 82 ? -19.14400 16.62500 5.89600 1.000 30.98955 81 ILE A C 1
ATOM 597 O O . ILE A 1 82 ? -19.51800 17.71100 6.35600 1.000 34.37808 81 ILE A O 1
ATOM 602 N N . PRO A 1 83 ? -19.16400 15.52700 6.64500 1.000 33.94863 82 PRO A N 1
ATOM 603 C CA . PRO A 1 83 ? -19.65500 15.59100 8.03000 1.000 34.98731 82 PRO A CA 1
ATOM 604 C C . PRO A 1 83 ? -18.86100 16.56300 8.89100 1.000 33.85617 82 PRO A C 1
ATOM 605 O O . PRO A 1 83 ? -17.63100 16.56400 8.88900 1.000 35.43027 82 PRO A O 1
ATOM 609 N N . ASP A 1 84 ? -19.58700 17.38300 9.64600 1.000 38.43778 83 ASP A N 1
ATOM 610 C CA . ASP A 1 84 ? -19.09900 18.39900 10.57500 1.000 37.12455 83 ASP A CA 1
ATOM 611 C C . ASP A 1 84 ? -18.64100 19.63600 9.82000 1.000 34.04856 83 ASP A C 1
ATOM 612 O O . ASP A 1 84 ? -18.12400 20.56300 10.43600 1.000 32.53743 83 ASP A O 1
ATOM 617 N N . SER A 1 85 ? -18.79600 19.66800 8.54700 1.000 32.46862 84 SER A N 1
ATOM 618 C CA . SER A 1 85 ? -18.59500 20.91500 7.83800 1.000 33.47751 84 SER A CA 1
ATOM 619 C C . SER A 1 85 ? -19.92400 21.65300 7.74000 1.000 29.67964 84 SER A C 1
ATOM 620 O O . SER A 1 85 ? -20.92300 21.04900 7.34900 1.000 32.60250 84 SER A O 1
ATOM 623 N N . PRO A 1 86 ? -19.99400 22.94900 8.07800 1.000 30.03829 85 PRO A N 1
ATOM 624 C CA . PRO A 1 86 ? -18.95300 23.92700 8.41400 1.000 27.15173 85 PRO A CA 1
ATOM 625 C C . PRO A 1 86 ? -18.30300 23.75800 9.78200 1.000 26.89787 85 PRO A C 1
ATOM 626 O O . PRO A 1 86 ? -18.99800 23.58400 10.76800 1.000 31.07313 85 PRO A O 1
ATOM 630 N N . PHE A 1 87 ? -16.97800 23.88200 9.82000 1.000 28.89710 86 PHE A N 1
ATOM 631 C CA . PHE A 1 87 ? -16.19400 23.88700 11.04600 1.000 27.76828 86 PHE A CA 1
ATOM 632 C C . PHE A 1 87 ? -16.05000 25.31500 11.56700 1.000 28.82352 86 PHE A C 1
ATOM 633 O O . PHE A 1 87 ? -15.64200 26.21700 10.82700 1.000 26.91912 86 PHE A O 1
ATOM 641 N N . VAL A 1 88 ? -16.33800 25.53000 12.84000 1.000 23.02926 87 VAL A N 1
ATOM 642 C CA . VAL A 1 88 ? -16.19900 26.86400 13.39800 1.000 25.66277 87 VAL A CA 1
ATOM 643 C C . VAL A 1 88 ? -14.83000 26.94100 14.05000 1.000 31.23552 87 VAL A C 1
ATOM 644 O O . VAL A 1 88 ? -14.49700 26.10300 14.89500 1.000 26.51728 87 VAL A O 1
ATOM 648 N N . VAL A 1 89 ? -14.02800 27.93400 13.64100 1.000 25.74119 88 VAL A N 1
ATOM 649 C CA . VAL A 1 89 ? -12.62800 28.01700 13.99400 1.000 26.91245 88 VAL A CA 1
ATOM 650 C C . VAL A 1 89 ? -12.34800 29.38400 14.60100 1.000 28.40800 88 VAL A C 1
ATOM 651 O O . VAL A 1 89 ? -12.56600 30.40900 13.93900 1.000 26.15615 88 VAL A O 1
ATOM 655 N N . PRO A 1 90 ? 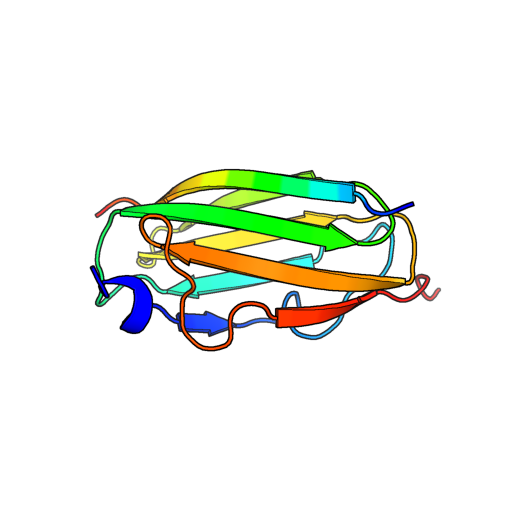-11.90800 29.48100 15.85600 1.000 25.97626 89 PRO A N 1
ATOM 656 C CA . PRO A 1 90 ? -11.48100 30.77600 16.40600 1.000 23.72948 89 PRO A CA 1
ATOM 657 C C . PRO A 1 90 ? -10.04000 31.09600 16.01900 1.000 24.88860 89 PRO A C 1
ATOM 658 O O . PRO A 1 90 ? -9.11200 30.30700 16.25000 1.000 19.79487 89 PRO A O 1
ATOM 662 N N . VAL A 1 91 ? -9.84800 32.25500 15.41500 1.000 27.26280 90 VAL A N 1
ATOM 663 C CA . VAL A 1 91 ? -8.51500 32.72400 15.06600 1.000 26.58509 90 VAL A CA 1
ATOM 664 C C . VAL A 1 91 ? -8.18100 33.83600 16.04300 1.000 26.49089 90 VAL A C 1
ATOM 665 O O . VAL A 1 91 ? -8.96000 34.78200 16.19600 1.000 26.33160 90 VAL A O 1
ATOM 669 N N . ALA A 1 92 ? -7.06000 33.67700 16.74200 1.000 23.66482 91 ALA A N 1
ATOM 670 C CA . ALA A 1 92 ? -6.54800 34.59500 17.73700 1.000 27.72594 91 ALA A CA 1
ATOM 671 C C . ALA A 1 92 ? -5.34600 35.35300 17.18700 1.000 32.98044 91 ALA A C 1
ATOM 672 O O . ALA A 1 92 ? -4.69600 34.92300 16.23100 1.000 30.12437 91 ALA A O 1
ATOM 674 N N . SER A 1 93 ? -5.07800 36.50500 17.79800 1.000 30.56848 92 SER A N 1
ATOM 675 C CA . SER A 1 93 ? -3.84800 37.24500 17.55100 1.000 35.65229 92 SER A CA 1
ATOM 676 C C . SER A 1 93 ? -2.64900 36.37000 17.91700 1.000 37.663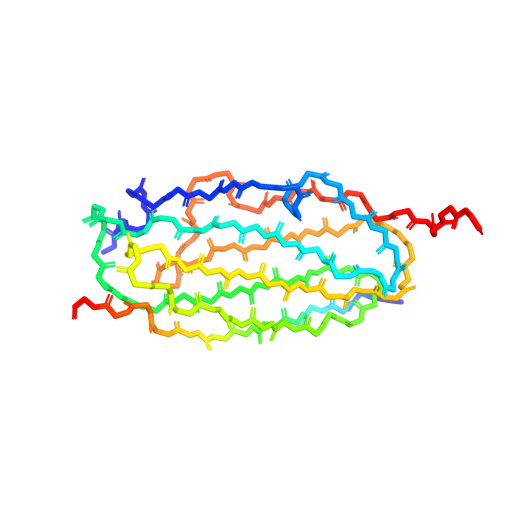50 92 SER A C 1
ATOM 677 O O . SER A 1 93 ? -2.71800 35.59400 18.87900 1.000 35.10619 92 SER A O 1
ATOM 680 N N . PRO A 1 94 ? -1.53500 36.46900 17.19700 1.000 38.76577 93 PRO A N 1
ATOM 681 C CA . PRO A 1 94 ? -0.40300 35.59000 17.49600 1.000 41.38479 93 PRO A CA 1
ATOM 682 C C . PRO A 1 94 ? 0.17100 35.89700 18.86700 1.000 40.46139 93 PRO A C 1
ATOM 683 O O . PRO A 1 94 ? -0.03100 36.97400 19.42500 1.000 40.74046 93 PRO A O 1
ATOM 687 N N . SER A 1 95 ? 0.88300 34.91500 19.40900 1.000 42.03324 94 SER A N 1
ATOM 688 C CA . SER A 1 95 ? 1.68800 35.08200 20.60900 1.000 46.31628 94 SER A CA 1
ATOM 689 C C . SER A 1 95 ? 3.09100 35.54100 20.23000 1.000 47.10813 94 SER A C 1
ATOM 690 O O . SER A 1 95 ? 3.40900 35.75600 19.05300 1.000 42.49261 94 SER A O 1
ATOM 693 N N . GLY A 1 96 ? 3.95000 35.65000 21.24800 1.000 45.42902 95 GLY A N 1
ATOM 694 C CA . GLY A 1 96 ? 5.37700 35.85500 21.05800 1.000 44.41001 95 GLY A CA 1
ATOM 695 C C . GLY A 1 96 ? 5.72500 37.17200 20.39700 1.000 47.85005 95 GLY A C 1
ATOM 696 O O . GLY A 1 96 ? 4.83500 37.98600 20.11700 1.000 58.78483 95 GLY A O 1
ATOM 697 N N . ALA B 2 1 ? -15.81100 43.66500 7.51500 1.000 41.37275 101 ALA B N 1
ATOM 698 C CA . ALA B 2 1 ? -16.96400 42.99100 6.92500 1.000 42.99065 101 ALA B CA 1
ATOM 699 C C . ALA B 2 1 ? -16.58300 41.55200 6.55700 1.000 35.43664 101 ALA B C 1
ATOM 700 O O . ALA B 2 1 ? -15.41300 41.16900 6.72700 1.000 35.64142 101 ALA B O 1
ATOM 702 N N . ARG B 2 2 ? -17.55700 40.77100 6.07200 1.000 26.74523 102 ARG B N 1
ATOM 703 C CA . ARG B 2 2 ? -17.41500 39.32400 5.95000 1.000 28.70907 102 ARG B CA 1
ATOM 704 C C . ARG B 2 2 ? -16.88600 38.97000 4.57000 1.000 29.91834 102 ARG B C 1
ATOM 705 O O . ARG B 2 2 ? -17.51000 39.31000 3.54900 1.000 25.09557 102 ARG B O 1
ATOM 713 N N . ILE B 2 3 ? -15.74400 38.28000 4.54800 1.000 21.18738 103 ILE B N 1
ATOM 714 C CA . ILE B 2 3 ? -15.15000 37.77000 3.32900 1.000 23.88231 103 ILE B CA 1
ATOM 715 C C . ILE B 2 3 ? -15.30100 36.26200 3.33900 1.000 24.91892 103 ILE B C 1
ATOM 716 O O . ILE B 2 3 ? -15.06500 35.60900 4.36800 1.000 23.18393 103 ILE B O 1
ATOM 721 N N . LYS B 2 4 ? -15.67700 35.71100 2.18400 1.000 24.31758 104 LYS B N 1
ATOM 722 C CA . LYS B 2 4 ? -15.76400 34.26900 1.95600 1.000 23.18395 104 LYS B CA 1
ATOM 723 C C . LYS B 2 4 ? -14.82200 33.91700 0.81800 1.000 22.45466 104 LYS B C 1
ATOM 724 O O . LYS B 2 4 ? -15.03700 34.33800 -0.32200 1.000 25.38860 104 LYS B O 1
ATOM 730 N N . ALA B 2 5 ? -13.80000 33.12400 1.10100 1.000 17.31915 105 ALA B N 1
ATOM 731 C CA . ALA B 2 5 ? -12.85700 32.74100 0.06200 1.000 20.62067 105 ALA B CA 1
ATOM 732 C C . ALA B 2 5 ?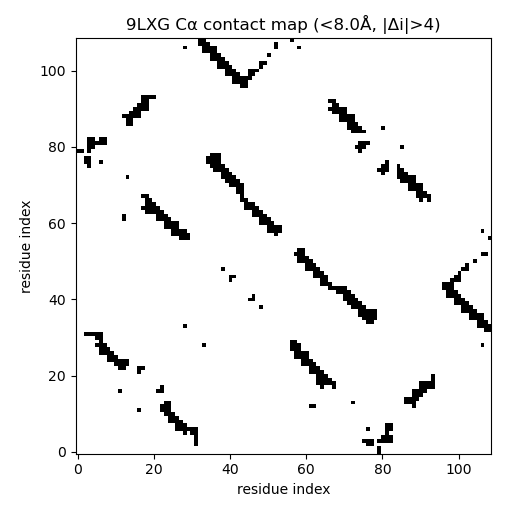 -12.97900 31.25100 -0.21400 1.000 22.34209 105 ALA B C 1
ATOM 733 O O . ALA B 2 5 ? -12.89300 30.43800 0.70600 1.000 18.40586 105 ALA B O 1
ATOM 735 N N . ILE B 2 6 ? -13.18100 30.90000 -1.48300 1.000 27.27712 106 ILE B N 1
ATOM 736 C CA . ILE B 2 6 ? -13.39200 29.52300 -1.91100 1.000 25.10818 106 ILE B CA 1
ATOM 737 C C . ILE B 2 6 ? -12.25000 29.09900 -2.81400 1.000 26.61096 106 ILE B C 1
ATOM 738 O O . ILE B 2 6 ? -11.95500 29.78300 -3.79500 1.000 27.02449 106 ILE B O 1
ATOM 743 N N . ASN B 2 7 ? -11.63600 27.94600 -2.52300 1.000 29.66441 107 ASN B N 1
ATOM 744 C CA . ASN B 2 7 ? -10.64800 27.40000 -3.44300 1.000 25.74656 107 ASN B CA 1
ATOM 745 C C . ASN B 2 7 ? -10.97800 25.94700 -3.74000 1.000 27.86348 107 ASN B C 1
ATOM 746 O O . ASN B 2 7 ? -11.46500 25.20600 -2.88400 1.000 25.29602 107 ASN B O 1
ATOM 751 N N . THR B 2 8 ? -10.71100 25.54900 -4.97600 1.000 37.34924 108 THR B N 1
ATOM 752 C CA . THR B 2 8 ? -11.10100 24.24800 -5.49800 1.000 35.60565 108 THR B CA 1
ATOM 753 C C . THR B 2 8 ? -9.87300 23.45200 -5.91500 1.000 38.11948 108 THR B C 1
ATOM 754 O O . THR B 2 8 ? -8.91300 24.00000 -6.46500 1.000 43.31011 108 THR B O 1
ATOM 758 N N . PHE B 2 9 ? -9.90100 22.16100 -5.61200 1.000 36.79847 109 PHE B N 1
ATOM 759 C CA . PHE B 2 9 ? -8.87200 21.22800 -6.02700 1.000 43.40293 109 PHE B CA 1
ATOM 760 C C . PHE B 2 9 ? -9.56300 19.89900 -6.27100 1.000 52.02582 109 PHE B C 1
ATOM 761 O O . PHE B 2 9 ? -10.67100 19.65100 -5.78400 1.000 46.30339 109 PHE B O 1
ATOM 769 N N . PHE B 2 10 ? -8.90600 19.05700 -7.05200 1.000 63.10472 110 PHE B N 1
ATOM 770 C CA . PHE B 2 10 ? -9.42800 17.76100 -7.44600 1.000 62.26493 110 PHE B CA 1
ATOM 771 C C . PHE B 2 10 ? -8.49400 16.71800 -6.84600 1.000 66.14402 110 PHE B C 1
ATOM 772 O O . PHE B 2 10 ? -7.33800 16.59500 -7.26700 1.000 68.20876 110 PHE B O 1
ATOM 780 N N . ALA B 2 11 ? -8.97300 16.04100 -5.79700 1.000 58.26312 111 ALA B N 1
ATOM 781 C CA . ALA B 2 11 ? -8.19800 15.02200 -5.09100 1.000 62.27661 111 ALA B CA 1
ATOM 782 C C . ALA B 2 11 ? -8.20700 13.75200 -5.92600 1.000 67.12765 111 ALA B C 1
ATOM 783 O O . ALA B 2 11 ? -9.26100 13.13800 -6.10800 1.000 61.10164 111 ALA B O 1
ATOM 785 N N . LYS B 2 12 ? -7.03700 13.35300 -6.41800 1.000 69.98293 112 LYS B N 1
ATOM 786 C CA . LYS B 2 12 ? -6.91600 12.34000 -7.45500 1.000 71.97691 112 LYS B CA 1
ATOM 787 C C . LYS B 2 12 ? -7.00900 10.92900 -6.86800 1.000 76.33316 112 LYS B C 1
ATOM 788 O O . LYS B 2 12 ? -6.79200 10.70100 -5.67200 1.000 72.42368 112 LYS B O 1
ATOM 794 N N . ASN B 2 13 ? -7.35800 9.97800 -7.73400 1.000 81.18550 113 ASN B N 1
ATOM 795 C CA . ASN B 2 13 ? -7.28800 8.54700 -7.40900 1.000 83.46586 113 ASN B CA 1
ATOM 796 C C . ASN B 2 13 ? -6.32300 7.86700 -8.36800 1.000 88.72318 113 ASN B C 1
ATOM 797 O O . ASN B 2 13 ? -6.07000 8.37600 -9.46000 1.000 91.47857 113 ASN B O 1
#

Radius of gyration: 13.3 Å; Cα contacts (8 Å, |Δi|>4): 304; chains: 2; bounding box: 30×37×28 Å

Organism: Homo sapiens (NCBI:txid9606)

InterPro domains:
  IPR001298 Filamin/ABP280 repeat [SM00557] (280-377)
  IPR001298 Filamin/ABP280 repeat [SM00557] (380-477)
  IPR001298 Filamin/ABP280 repeat [SM00557] (479-573)
  IPR001298 Filamin/ABP280 repeat [SM00557] (575-666)
  IPR001298 Filamin/ABP280 repeat [SM00557] (671-766)
  IPR001298 Filamin/ABP280 repeat [SM00557] (768-869)
  IPR001298 Filamin/ABP280 repeat [SM00557] (871-968)
  IPR001298 Filamin/ABP280 repeat [SM00557] (970-1064)
  IPR001298 Filamin/ABP280 repeat [SM00557] (1066-1157)
  IPR001298 Filamin/ABP280 repeat [SM00557] (1159-1252)
  IPR001298 Filamin/ABP280 repeat [SM00557] (1254-1352)
  IPR001298 Filamin/ABP280 repeat [SM00557] (1354-1445)
  IPR001298 Filamin/ABP280 repeat [SM00557] (1447-1542)
  IPR001298 Filamin/ABP280 repeat [SM00557] (1544-1639)
  IPR001298 Filamin/ABP280 repeat [SM00557] (1641-1743)
  IPR001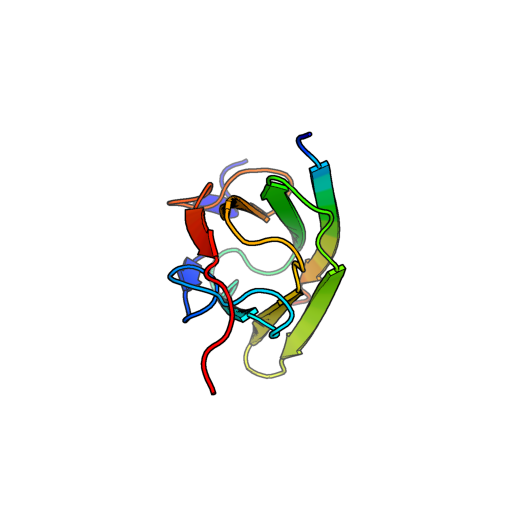298 Filamin/ABP280 repeat [SM00557] (1758-1863)
  IPR001298 Filamin/ABP280 repeat [SM00557] (1864-1955)
  IPR001298 Filamin/ABP280 repeat [SM00557] (1956-2042)
  IPR001298 Filamin/ABP280 repeat [SM00557] (2046-2137)
  IPR001298 Filamin/ABP280 repeat [SM00557] (2150-2233)